Protein AF-A0A160PQQ0-F1 (afdb_monomer_lite)

pLDDT: mean 79.33, std 16.87, range [39.38, 95.25]

Foldseek 3Di:
DPDPPVVVVVVVCVPPPLNVLLVVQCVVCPQQFDSVVLVVLLVVLLVVCPPPPDPCSSVVSSVNSVVVVVVVSVVPDVVGGDD

Structure (mmCIF, N/CA/C/O backbone):
data_AF-A0A160PQQ0-F1
#
_entry.id   AF-A0A160PQQ0-F1
#
loop_
_atom_site.group_PDB
_atom_site.id
_atom_site.type_symbol
_atom_site.label_atom_id
_atom_site.label_alt_id
_atom_site.label_comp_id
_atom_site.label_asym_id
_atom_site.label_entity_id
_atom_site.label_seq_id
_atom_site.pdbx_PDB_ins_code
_atom_site.Cartn_x
_atom_site.Cartn_y
_atom_site.Cartn_z
_atom_site.occupancy
_atom_site.B_iso_or_equiv
_atom_site.auth_seq_id
_atom_site.auth_comp_id
_atom_site.auth_asym_id
_atom_site.auth_atom_id
_atom_site.pdbx_PDB_model_num
ATOM 1 N N . MET A 1 1 ? 12.120 -23.857 23.049 1.00 39.38 1 MET A N 1
ATOM 2 C CA . MET A 1 1 ? 12.865 -23.781 21.776 1.00 39.38 1 MET A CA 1
ATOM 3 C C . MET A 1 1 ? 12.336 -22.571 21.021 1.00 39.38 1 MET A C 1
ATOM 5 O O . MET A 1 1 ? 11.226 -22.633 20.517 1.00 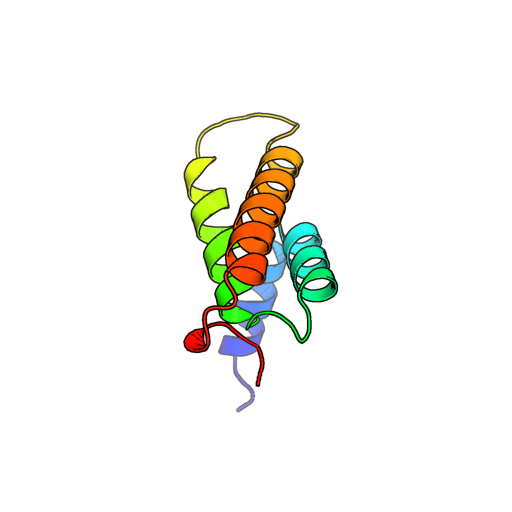39.38 1 MET A O 1
ATOM 9 N N . LYS A 1 2 ? 13.032 -21.430 21.087 1.00 44.25 2 LYS A N 1
ATOM 10 C CA . LYS A 1 2 ? 12.590 -20.176 20.457 1.00 44.25 2 LYS A CA 1
ATOM 11 C C . LYS A 1 2 ? 12.985 -20.204 18.977 1.00 44.25 2 LYS A C 1
ATOM 13 O O . LYS A 1 2 ? 14.128 -19.946 1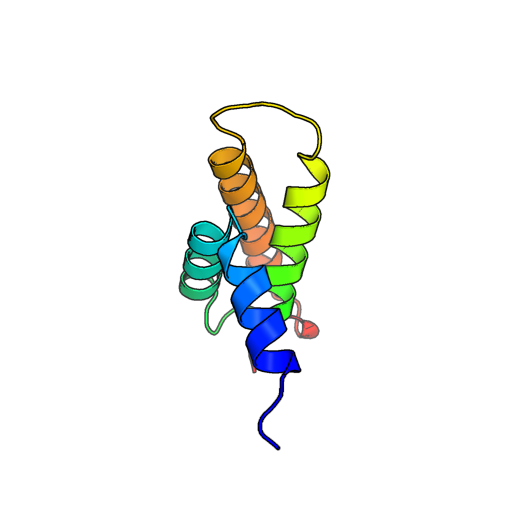8.641 1.00 44.25 2 LYS A O 1
ATOM 18 N N . ASN A 1 3 ? 12.027 -20.650 18.171 1.00 49.59 3 ASN A N 1
ATOM 19 C CA . ASN A 1 3 ? 11.766 -20.351 16.763 1.00 49.59 3 ASN A CA 1
ATOM 20 C C . ASN A 1 3 ? 12.954 -19.955 15.871 1.00 49.59 3 ASN A C 1
ATOM 22 O O . ASN A 1 3 ? 13.141 -18.789 15.541 1.00 49.59 3 ASN A O 1
ATOM 26 N N . ILE A 1 4 ? 13.615 -20.967 15.310 1.00 52.53 4 ILE A N 1
ATOM 27 C CA . ILE A 1 4 ? 14.425 -20.842 14.084 1.00 52.53 4 ILE A CA 1
ATOM 28 C C . ILE A 1 4 ? 13.600 -20.189 12.946 1.00 52.53 4 ILE A C 1
ATOM 30 O O . ILE A 1 4 ? 14.145 -19.484 12.109 1.00 52.53 4 ILE A O 1
ATOM 34 N N . HIS A 1 5 ? 12.270 -20.347 12.956 1.00 49.53 5 HIS A N 1
ATOM 35 C CA . HIS A 1 5 ? 11.345 -19.675 12.033 1.00 49.53 5 HIS A CA 1
ATOM 36 C C . HIS A 1 5 ? 11.338 -18.140 12.154 1.00 49.53 5 HIS A C 1
ATOM 38 O O . HIS A 1 5 ? 11.273 -17.458 11.135 1.00 49.53 5 HIS A O 1
ATOM 44 N N . ASP A 1 6 ? 11.442 -17.588 13.369 1.00 50.16 6 ASP A N 1
ATOM 45 C CA . ASP A 1 6 ? 11.507 -16.131 13.564 1.00 50.16 6 ASP A CA 1
ATOM 46 C C . ASP A 1 6 ? 12.849 -15.576 13.067 1.00 50.16 6 ASP A C 1
ATOM 48 O O . ASP A 1 6 ? 12.922 -14.464 12.546 1.00 50.16 6 ASP A O 1
ATOM 52 N N . GLU A 1 7 ? 13.913 -16.371 13.186 1.00 41.69 7 GLU A N 1
ATOM 53 C CA . GLU A 1 7 ? 15.258 -16.018 12.736 1.00 41.69 7 GLU A CA 1
ATOM 54 C C . GLU A 1 7 ? 15.385 -16.094 11.206 1.00 41.69 7 GLU A C 1
ATOM 56 O O . GLU A 1 7 ? 15.919 -15.169 10.597 1.00 41.69 7 GLU A O 1
ATOM 61 N N . ILE A 1 8 ? 14.790 -17.110 10.566 1.00 47.03 8 ILE A N 1
ATOM 62 C CA . ILE A 1 8 ? 14.676 -17.210 9.099 1.00 47.03 8 ILE A CA 1
ATOM 63 C C . ILE A 1 8 ? 13.839 -16.046 8.547 1.00 47.03 8 ILE A C 1
ATOM 65 O O . ILE A 1 8 ? 14.288 -15.352 7.637 1.00 47.03 8 ILE A O 1
ATOM 69 N N . SER A 1 9 ? 12.693 -15.738 9.166 1.00 51.22 9 SER A N 1
ATOM 70 C CA . SER A 1 9 ? 11.846 -14.600 8.776 1.00 51.22 9 SER A CA 1
ATOM 71 C C . SER A 1 9 ? 12.547 -13.241 8.956 1.00 51.22 9 SER A C 1
ATOM 73 O O . SER A 1 9 ? 12.254 -12.274 8.248 1.00 51.22 9 SER A O 1
ATOM 75 N N . ARG A 1 10 ? 13.500 -13.143 9.892 1.00 47.12 10 ARG A N 1
ATOM 76 C CA . ARG A 1 10 ? 14.329 -11.947 10.107 1.00 47.12 10 ARG A CA 1
ATOM 77 C C . ARG A 1 10 ? 15.479 -11.837 9.098 1.00 47.12 10 ARG A C 1
ATOM 79 O O . ARG A 1 10 ? 15.807 -10.724 8.692 1.00 47.12 10 ARG A O 1
ATOM 86 N N . ILE A 1 11 ? 16.068 -12.959 8.683 1.00 44.62 11 ILE A N 1
ATOM 87 C CA . ILE A 1 11 ? 17.141 -13.014 7.677 1.00 44.62 11 ILE A CA 1
ATOM 88 C C . ILE A 1 11 ? 16.583 -12.765 6.265 1.00 44.62 11 ILE A C 1
ATOM 90 O O . ILE A 1 11 ? 17.188 -12.006 5.512 1.00 44.62 11 ILE A O 1
ATOM 94 N N . GLU A 1 12 ? 15.401 -13.286 5.923 1.00 48.12 12 GLU A N 1
ATOM 95 C CA . GLU A 1 12 ? 14.720 -12.957 4.657 1.00 48.12 12 GLU A CA 1
ATOM 96 C C . GLU A 1 12 ? 14.293 -11.482 4.599 1.00 48.12 12 GLU A C 1
ATOM 98 O O . GLU A 1 12 ? 14.481 -10.821 3.577 1.00 48.12 12 GLU A O 1
ATOM 103 N N . ARG A 1 13 ? 13.848 -10.904 5.726 1.00 50.38 13 ARG A N 1
ATOM 104 C CA . ARG A 1 13 ? 13.600 -9.454 5.839 1.00 50.38 13 ARG A CA 1
ATOM 105 C C . ARG A 1 13 ? 14.850 -8.591 5.638 1.00 50.38 13 ARG A C 1
ATOM 107 O O . ARG A 1 13 ? 14.717 -7.441 5.233 1.00 50.38 13 ARG A O 1
ATOM 114 N N . SER A 1 14 ? 16.056 -9.120 5.863 1.00 45.03 14 SER A N 1
ATOM 115 C CA . SER A 1 14 ? 17.310 -8.384 5.632 1.00 45.03 14 SER A CA 1
ATOM 116 C C . SER A 1 14 ? 17.621 -8.143 4.145 1.00 45.03 14 SER A C 1
ATOM 118 O O . SER A 1 14 ? 18.466 -7.300 3.848 1.00 45.03 14 SER A O 1
ATOM 120 N N . HIS A 1 15 ? 16.957 -8.848 3.221 1.00 55.81 15 HIS A N 1
ATOM 121 C CA . HIS A 1 15 ? 17.054 -8.631 1.770 1.00 55.81 15 HIS A CA 1
ATOM 122 C C . HIS A 1 15 ? 15.768 -8.064 1.150 1.00 55.81 15 HIS A C 1
ATOM 124 O O . HIS A 1 15 ? 15.691 -7.923 -0.074 1.00 55.81 15 HIS A O 1
ATOM 130 N N . ASP A 1 16 ? 14.777 -7.680 1.963 1.00 74.50 16 ASP A N 1
ATOM 131 C CA . ASP A 1 16 ? 13.594 -6.988 1.459 1.00 74.50 16 ASP A CA 1
ATOM 132 C C . ASP A 1 16 ? 13.983 -5.558 1.040 1.00 74.50 16 ASP A C 1
ATOM 134 O O . ASP A 1 16 ? 13.992 -4.609 1.826 1.00 74.50 16 ASP A O 1
ATOM 138 N N . TYR A 1 17 ? 14.328 -5.381 -0.238 1.00 81.50 17 TYR A N 1
ATOM 139 C CA . TYR A 1 17 ? 14.647 -4.070 -0.814 1.00 81.50 17 TYR A CA 1
ATOM 140 C C . TYR A 1 17 ? 13.462 -3.081 -0.729 1.00 81.50 17 TYR A C 1
ATOM 142 O O . TYR A 1 17 ? 13.651 -1.858 -0.865 1.00 81.50 17 TYR A O 1
ATOM 150 N N . LEU A 1 18 ? 12.252 -3.598 -0.479 1.00 89.44 18 LEU A N 1
ATOM 151 C CA . LEU A 1 18 ? 11.025 -2.850 -0.234 1.00 89.44 18 LEU A CA 1
ATOM 152 C C . LEU A 1 18 ? 10.728 -2.650 1.253 1.00 89.44 18 LEU A C 1
ATOM 154 O O . LEU A 1 18 ? 9.743 -1.982 1.545 1.00 89.44 18 LEU A O 1
ATOM 158 N N . TRP A 1 19 ? 11.580 -3.096 2.182 1.00 90.31 19 TRP A N 1
ATOM 159 C CA . TRP A 1 19 ? 11.341 -2.968 3.625 1.00 90.31 19 TRP A CA 1
ATOM 160 C C . TRP A 1 19 ? 10.949 -1.543 4.037 1.00 90.31 19 TRP A C 1
ATOM 162 O O . TRP A 1 19 ? 9.943 -1.339 4.705 1.00 90.31 19 TRP A O 1
ATOM 172 N N . SER A 1 20 ? 11.671 -0.527 3.549 1.00 90.19 20 SER A N 1
ATOM 173 C CA . SER A 1 20 ? 11.343 0.870 3.871 1.00 90.19 20 SER A CA 1
ATOM 174 C C . SER A 1 20 ? 9.977 1.316 3.331 1.00 90.19 20 SER A C 1
ATOM 176 O O . SER A 1 20 ? 9.352 2.194 3.909 1.00 90.19 20 SER A O 1
ATOM 178 N N . VAL A 1 21 ? 9.536 0.753 2.201 1.00 91.62 21 VAL A N 1
ATOM 179 C CA . VAL A 1 21 ? 8.205 1.010 1.631 1.00 91.62 21 VAL A CA 1
ATOM 180 C C . VAL A 1 21 ? 7.154 0.288 2.463 1.00 91.62 21 VAL A C 1
ATOM 182 O O . VAL A 1 21 ? 6.126 0.871 2.772 1.00 91.62 21 VAL A O 1
ATOM 185 N N . ARG A 1 22 ? 7.427 -0.953 2.874 1.00 93.69 22 ARG A N 1
ATOM 186 C CA . ARG A 1 22 ? 6.545 -1.744 3.733 1.00 93.69 22 ARG A CA 1
ATOM 187 C C . ARG A 1 22 ? 6.267 -1.028 5.055 1.00 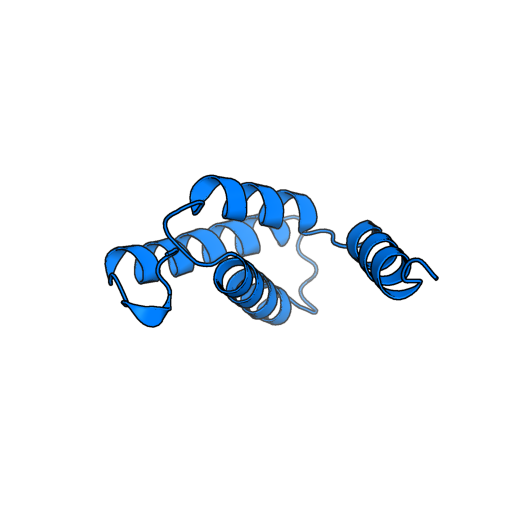93.69 22 ARG A C 1
ATOM 189 O O . ARG A 1 22 ? 5.106 -0.816 5.386 1.00 93.69 22 ARG A O 1
ATOM 196 N N . GLU A 1 23 ? 7.308 -0.578 5.752 1.00 92.94 23 GLU A N 1
ATOM 197 C CA . GLU A 1 23 ? 7.179 0.175 7.010 1.00 92.94 23 GLU A CA 1
ATOM 198 C C . GLU A 1 23 ? 6.387 1.478 6.831 1.00 92.94 23 GLU A C 1
ATOM 200 O O . GLU A 1 23 ? 5.498 1.784 7.623 1.00 92.94 23 GLU A O 1
ATOM 205 N N . ASP A 1 24 ? 6.669 2.236 5.768 1.00 93.19 24 ASP A N 1
ATOM 206 C CA . ASP A 1 24 ? 5.945 3.472 5.466 1.00 93.19 24 ASP A CA 1
ATOM 207 C C . ASP A 1 24 ? 4.457 3.212 5.167 1.00 93.19 24 ASP A C 1
ATOM 209 O O . ASP A 1 24 ? 3.590 3.936 5.661 1.00 93.19 24 ASP A O 1
ATOM 213 N N . LEU A 1 25 ? 4.132 2.152 4.421 1.00 93.94 25 LEU A N 1
ATOM 214 C CA . LEU A 1 25 ? 2.745 1.773 4.159 1.00 93.94 25 LEU A CA 1
ATOM 215 C C . LEU A 1 25 ? 2.028 1.341 5.441 1.00 93.94 25 LEU A C 1
ATOM 217 O O . LEU A 1 25 ? 0.911 1.803 5.680 1.00 93.94 25 LEU A O 1
ATOM 221 N N . HIS A 1 26 ? 2.661 0.525 6.288 1.00 94.31 26 HIS A N 1
ATOM 222 C CA . HIS A 1 26 ? 2.090 0.163 7.589 1.00 94.31 26 HIS A CA 1
ATOM 223 C C . HIS A 1 26 ? 1.828 1.405 8.434 1.00 94.31 26 HIS A C 1
ATOM 225 O O . HIS A 1 26 ? 0.710 1.578 8.898 1.00 94.31 26 HIS A O 1
ATOM 231 N N . ALA A 1 27 ? 2.778 2.337 8.532 1.00 93.56 27 ALA A N 1
ATOM 232 C CA . ALA A 1 27 ? 2.577 3.584 9.271 1.00 93.56 27 ALA A CA 1
ATOM 233 C C . ALA A 1 27 ? 1.436 4.455 8.697 1.00 93.56 27 ALA A C 1
ATOM 235 O O . ALA A 1 27 ? 0.675 5.068 9.445 1.00 93.56 27 ALA A O 1
ATOM 236 N N . ARG A 1 28 ? 1.280 4.520 7.367 1.00 93.06 28 ARG A N 1
ATOM 237 C CA . ARG A 1 28 ? 0.233 5.329 6.702 1.00 93.06 28 ARG A CA 1
ATOM 238 C C . ARG A 1 28 ? -1.176 4.745 6.850 1.00 93.06 28 ARG A C 1
ATOM 240 O O . ARG A 1 28 ? -2.159 5.503 6.866 1.00 93.06 28 ARG A O 1
ATOM 247 N N . PHE A 1 29 ? -1.280 3.418 6.883 1.00 92.19 29 PHE A N 1
ATOM 248 C CA . PHE A 1 29 ? -2.543 2.677 6.911 1.00 92.19 29 PHE A CA 1
ATOM 249 C C . PHE A 1 29 ? -2.823 1.989 8.250 1.00 92.19 29 PHE A C 1
ATOM 251 O O . PHE A 1 29 ? -3.834 1.288 8.359 1.00 92.19 29 PHE A O 1
ATOM 258 N N . ASP A 1 30 ? -1.995 2.244 9.262 1.00 88.94 30 ASP A N 1
ATOM 259 C CA . ASP A 1 30 ? -2.198 1.762 10.622 1.00 88.94 30 ASP A CA 1
ATOM 260 C C . ASP A 1 30 ? -3.594 2.137 11.132 1.00 88.94 30 ASP A C 1
ATOM 262 O O . ASP A 1 30 ? -4.109 3.234 10.876 1.00 88.94 30 ASP A O 1
ATOM 266 N N . GLY A 1 31 ? -4.259 1.175 11.769 1.00 84.50 31 GLY A N 1
ATOM 267 C CA . GLY A 1 31 ? -5.642 1.306 12.232 1.00 84.50 31 GLY A CA 1
ATOM 268 C C . GLY A 1 31 ? -6.708 1.495 11.137 1.00 84.50 31 GLY A C 1
ATOM 269 O O . GLY A 1 31 ? -7.888 1.603 11.459 1.00 84.50 31 GLY A O 1
ATOM 270 N N . LYS A 1 32 ? -6.348 1.528 9.845 1.00 88.69 32 LYS A N 1
ATOM 271 C CA . LYS A 1 32 ? -7.304 1.645 8.723 1.00 88.69 32 LYS A CA 1
ATOM 272 C C . LYS A 1 32 ? -7.455 0.343 7.959 1.00 88.69 32 LYS A C 1
ATOM 274 O O . LYS A 1 32 ? -8.569 -0.022 7.598 1.00 88.69 32 LYS A O 1
ATOM 279 N N . LEU A 1 33 ? -6.342 -0.331 7.688 1.00 89.75 33 LEU A N 1
ATOM 280 C CA . LEU A 1 33 ? -6.296 -1.593 6.958 1.00 89.75 33 LEU A CA 1
ATOM 281 C C . LEU A 1 33 ? -5.510 -2.626 7.762 1.00 89.75 33 LEU A C 1
ATOM 283 O O . LEU A 1 33 ? -4.600 -2.282 8.512 1.00 89.75 33 LEU A O 1
ATOM 287 N N . LYS A 1 34 ? -5.840 -3.906 7.591 1.00 89.00 34 LYS A N 1
ATOM 288 C CA . LYS A 1 34 ? -5.074 -4.993 8.213 1.00 89.00 34 LYS A CA 1
ATOM 289 C C . LYS A 1 34 ? -3.658 -5.062 7.630 1.00 89.00 34 LYS A C 1
ATOM 291 O O . LYS A 1 34 ? -3.498 -5.037 6.411 1.00 89.00 34 LYS A O 1
ATOM 296 N N . ALA A 1 35 ? -2.654 -5.248 8.488 1.00 87.25 35 ALA A N 1
ATOM 297 C CA . ALA A 1 35 ? -1.243 -5.330 8.092 1.00 87.25 35 ALA A CA 1
ATOM 298 C C . ALA A 1 35 ? -0.997 -6.362 6.971 1.00 87.25 35 ALA A C 1
ATOM 300 O O . ALA A 1 35 ? -0.453 -6.026 5.925 1.00 87.25 35 ALA A O 1
ATOM 301 N N . HIS A 1 36 ? -1.523 -7.582 7.110 1.00 88.19 36 HIS A N 1
ATOM 302 C CA . HIS A 1 36 ? -1.365 -8.618 6.080 1.00 88.19 36 HIS A CA 1
ATOM 303 C C . HIS A 1 36 ? -1.946 -8.223 4.713 1.00 88.19 36 HIS A C 1
ATOM 305 O O . HIS A 1 36 ? -1.473 -8.693 3.681 1.00 88.19 36 HIS A O 1
ATOM 311 N N . PHE A 1 37 ? -2.979 -7.374 4.685 1.00 90.44 37 PHE A N 1
ATOM 312 C CA . PHE A 1 37 ? -3.545 -6.881 3.434 1.00 90.44 37 PHE A CA 1
ATOM 313 C C . PHE A 1 37 ? -2.618 -5.848 2.785 1.00 90.44 37 PHE A C 1
ATOM 315 O O . PHE A 1 37 ? -2.399 -5.902 1.578 1.00 90.44 37 PHE A O 1
ATOM 322 N N . VAL A 1 38 ? -2.035 -4.949 3.586 1.00 91.50 38 VAL A N 1
ATOM 323 C CA . VAL A 1 38 ? -1.008 -3.999 3.131 1.00 91.50 38 VAL A CA 1
ATOM 324 C C . VAL A 1 38 ? 0.183 -4.746 2.525 1.00 91.50 38 VAL A C 1
ATOM 326 O O . VAL A 1 38 ? 0.603 -4.414 1.416 1.00 91.50 38 VAL A O 1
ATOM 329 N N . ASP A 1 39 ? 0.658 -5.793 3.203 1.00 91.69 39 ASP A N 1
ATOM 330 C CA . ASP A 1 39 ? 1.744 -6.648 2.720 1.00 91.69 39 ASP A CA 1
ATOM 331 C C . ASP A 1 39 ? 1.382 -7.342 1.400 1.00 91.69 39 ASP A C 1
ATOM 333 O O . ASP A 1 39 ? 2.120 -7.221 0.426 1.00 91.69 39 ASP A O 1
ATOM 337 N N . SER A 1 40 ? 0.200 -7.966 1.329 1.00 90.88 40 SER A N 1
ATOM 338 C CA . SER A 1 40 ? -0.268 -8.665 0.121 1.00 90.88 40 SER A CA 1
ATOM 339 C C . SER A 1 40 ? -0.355 -7.739 -1.099 1.00 90.88 40 SER A C 1
ATOM 341 O O . SER A 1 40 ? -0.032 -8.141 -2.216 1.00 90.88 40 SER A O 1
ATOM 343 N N . VAL A 1 41 ? -0.793 -6.488 -0.907 1.00 93.88 41 VAL A N 1
ATOM 344 C CA . VAL A 1 41 ? -0.851 -5.494 -1.992 1.00 93.88 41 VAL A CA 1
ATOM 345 C C . VAL A 1 41 ? 0.551 -5.086 -2.438 1.00 93.88 41 VAL A C 1
ATOM 347 O O . VAL A 1 41 ? 0.796 -4.983 -3.640 1.00 93.88 41 VAL A O 1
ATOM 350 N N . LEU A 1 42 ? 1.470 -4.857 -1.497 1.00 93.56 42 LEU A N 1
ATOM 351 C CA . LEU A 1 42 ? 2.852 -4.511 -1.822 1.00 93.56 42 LEU A CA 1
ATOM 352 C C . LEU A 1 42 ? 3.538 -5.633 -2.612 1.00 93.56 42 LEU A C 1
ATOM 354 O O . LEU A 1 42 ? 4.159 -5.348 -3.637 1.00 93.56 42 LEU A O 1
ATOM 358 N N . ASP A 1 43 ? 3.374 -6.882 -2.178 1.00 91.25 43 ASP A N 1
ATOM 359 C CA . ASP A 1 43 ? 3.985 -8.056 -2.808 1.00 91.25 43 ASP A CA 1
ATOM 360 C C . ASP A 1 43 ? 3.430 -8.278 -4.222 1.00 91.25 43 ASP A C 1
ATOM 362 O O . ASP A 1 43 ? 4.195 -8.340 -5.185 1.00 91.25 43 ASP A O 1
ATOM 366 N N . SER A 1 44 ? 2.102 -8.246 -4.386 1.00 91.19 44 SER A N 1
ATOM 367 C CA . SER A 1 44 ? 1.453 -8.384 -5.698 1.00 91.19 44 SER A CA 1
ATOM 368 C C . SER A 1 44 ? 1.890 -7.301 -6.694 1.00 91.19 44 SER A C 1
ATOM 370 O O . SER A 1 44 ? 2.088 -7.561 -7.884 1.00 91.19 44 SER A O 1
ATOM 372 N N . ILE A 1 45 ? 2.080 -6.066 -6.224 1.00 91.44 45 ILE A N 1
ATOM 373 C CA . ILE A 1 45 ? 2.600 -4.992 -7.071 1.00 91.44 45 ILE A CA 1
ATOM 374 C C . ILE A 1 45 ? 4.063 -5.259 -7.405 1.00 91.44 45 ILE A C 1
ATOM 376 O O . ILE A 1 45 ? 4.437 -5.118 -8.566 1.00 91.44 45 ILE A O 1
ATOM 380 N N . ALA A 1 46 ? 4.889 -5.637 -6.428 1.00 89.56 46 ALA A N 1
ATOM 381 C CA . ALA A 1 46 ? 6.312 -5.889 -6.621 1.00 89.56 46 ALA A CA 1
ATOM 382 C C . ALA A 1 46 ? 6.591 -6.983 -7.666 1.00 89.56 46 ALA A C 1
ATOM 384 O O . ALA A 1 46 ? 7.496 -6.790 -8.494 1.00 89.56 46 ALA A O 1
ATOM 385 N N . GLU A 1 47 ? 5.786 -8.052 -7.668 1.00 87.62 47 GLU A N 1
ATOM 386 C CA . GLU A 1 47 ? 5.777 -9.127 -8.672 1.00 87.62 47 GLU A CA 1
ATOM 387 C C . GLU A 1 47 ? 5.579 -8.573 -10.091 1.00 87.62 47 GLU A C 1
ATOM 389 O O . GLU A 1 47 ? 6.335 -8.889 -11.008 1.00 87.62 47 GLU A O 1
ATOM 394 N N . GLY A 1 48 ? 4.644 -7.633 -10.275 1.00 84.06 48 GLY A N 1
ATOM 395 C CA . GLY A 1 48 ? 4.389 -6.982 -11.569 1.00 84.06 48 GLY A CA 1
ATOM 396 C C . GLY A 1 48 ? 5.554 -6.140 -12.117 1.00 84.06 48 GLY A C 1
ATOM 397 O O . GLY A 1 48 ? 5.534 -5.730 -13.282 1.00 84.06 48 GLY A O 1
ATOM 398 N N . TYR A 1 49 ? 6.574 -5.875 -11.295 1.00 81.00 49 TYR A N 1
ATOM 399 C CA . TYR A 1 49 ? 7.801 -5.183 -11.692 1.00 81.00 49 TYR A CA 1
ATOM 400 C C . TYR A 1 49 ? 9.030 -6.105 -11.756 1.00 81.00 49 TYR A C 1
ATOM 402 O O . TYR A 1 49 ? 10.130 -5.609 -12.027 1.00 81.00 49 TYR A O 1
ATOM 410 N N . GLU A 1 50 ? 8.892 -7.414 -11.521 1.00 68.88 50 GLU A N 1
ATOM 411 C CA . GLU A 1 50 ? 9.999 -8.355 -11.712 1.00 68.88 50 GLU A CA 1
ATOM 412 C C . GLU A 1 50 ? 10.493 -8.354 -13.168 1.00 68.88 50 GLU A C 1
ATOM 414 O O . GLU A 1 50 ? 9.734 -8.177 -14.119 1.00 68.88 50 GLU A O 1
ATOM 419 N N . GLY A 1 51 ? 11.814 -8.443 -13.347 1.00 66.75 51 GLY A N 1
ATOM 420 C CA . GLY A 1 51 ? 12.462 -8.398 -14.664 1.00 66.75 51 GLY A CA 1
ATOM 421 C C . GLY A 1 51 ? 12.628 -7.004 -15.289 1.00 66.75 51 GLY A C 1
ATOM 422 O O . GLY A 1 51 ? 13.336 -6.870 -16.286 1.00 66.75 51 GLY A O 1
ATOM 423 N N . ARG A 1 52 ? 12.057 -5.936 -14.710 1.00 64.62 52 ARG A N 1
ATOM 424 C CA . ARG A 1 52 ? 12.258 -4.558 -15.198 1.00 64.62 52 ARG A CA 1
ATOM 425 C C . ARG A 1 52 ? 13.403 -3.878 -14.445 1.00 64.62 52 ARG A C 1
ATOM 427 O O . ARG A 1 52 ? 13.223 -3.392 -13.328 1.00 64.62 52 ARG A O 1
ATOM 434 N N . ILE A 1 53 ? 14.580 -3.793 -15.069 1.00 60.16 53 ILE A N 1
ATOM 435 C CA . ILE A 1 53 ? 15.708 -3.018 -14.529 1.00 60.16 53 ILE A CA 1
ATOM 436 C C . ILE A 1 53 ? 15.402 -1.526 -14.713 1.00 60.16 53 ILE A C 1
ATOM 438 O O . ILE A 1 53 ? 15.611 -0.951 -15.778 1.00 60.16 53 ILE A O 1
ATOM 442 N N . ASN A 1 54 ? 14.873 -0.889 -13.669 1.00 70.81 54 ASN A N 1
ATOM 443 C CA . ASN A 1 54 ? 14.674 0.556 -13.618 1.00 70.81 54 ASN A CA 1
ATOM 444 C C . ASN A 1 54 ? 15.118 1.085 -12.251 1.00 70.81 54 ASN A C 1
ATOM 446 O O . ASN A 1 54 ? 14.637 0.623 -11.216 1.00 70.81 54 ASN A O 1
ATOM 450 N N . ARG A 1 55 ? 15.988 2.102 -12.247 1.00 76.31 55 ARG A N 1
ATOM 451 C CA . ARG A 1 55 ? 16.482 2.776 -11.031 1.00 76.31 55 ARG A CA 1
ATOM 452 C C . ARG A 1 55 ? 15.366 3.347 -10.146 1.00 76.31 55 ARG A C 1
ATOM 454 O O . ARG A 1 55 ? 15.570 3.576 -8.962 1.00 76.31 55 ARG A O 1
ATOM 461 N N . PHE A 1 56 ? 14.186 3.572 -10.721 1.00 81.12 56 PHE A N 1
ATOM 462 C CA . PHE A 1 56 ? 13.010 4.106 -10.040 1.00 81.12 56 PHE A CA 1
ATOM 463 C C . PHE A 1 56 ? 11.961 3.045 -9.694 1.00 81.12 56 PHE A C 1
ATOM 465 O O . PHE A 1 56 ? 10.869 3.402 -9.255 1.00 81.12 56 PHE A O 1
ATOM 472 N N . ARG A 1 57 ? 12.257 1.747 -9.870 1.00 86.06 57 ARG A N 1
ATOM 473 C CA . ARG A 1 57 ? 11.314 0.645 -9.604 1.00 86.06 57 ARG A CA 1
ATOM 474 C C . ARG A 1 57 ? 10.651 0.779 -8.232 1.00 86.06 57 ARG A C 1
ATOM 476 O O . ARG A 1 57 ? 9.431 0.724 -8.140 1.00 86.06 57 ARG A O 1
ATOM 483 N N . LYS A 1 58 ? 11.446 1.046 -7.195 1.00 87.94 58 LYS A N 1
ATOM 484 C CA . LYS A 1 58 ? 10.967 1.228 -5.819 1.00 87.94 58 LYS A CA 1
ATOM 485 C C . LYS A 1 58 ? 9.924 2.348 -5.689 1.00 87.94 58 LYS A C 1
ATOM 487 O O . LYS A 1 58 ? 8.900 2.145 -5.052 1.00 87.94 58 LYS A O 1
ATOM 492 N N . ILE A 1 59 ? 10.147 3.485 -6.352 1.00 88.88 59 ILE A N 1
ATOM 493 C CA . ILE A 1 59 ? 9.228 4.637 -6.332 1.00 88.88 59 ILE A CA 1
ATOM 494 C C . ILE A 1 59 ? 7.911 4.295 -7.036 1.00 88.88 59 ILE A C 1
ATOM 496 O O . ILE A 1 59 ? 6.836 4.654 -6.560 1.00 88.88 59 ILE A O 1
ATOM 500 N N . PHE A 1 60 ? 7.975 3.593 -8.170 1.00 90.19 60 PHE A N 1
ATOM 501 C CA . PHE A 1 60 ? 6.768 3.175 -8.883 1.00 90.19 60 PHE A CA 1
ATOM 502 C C . PHE A 1 60 ? 5.952 2.154 -8.089 1.00 90.19 60 PHE A C 1
ATOM 504 O O . PHE A 1 60 ? 4.728 2.278 -8.043 1.00 90.19 60 PHE A O 1
ATOM 511 N N . ILE A 1 61 ? 6.620 1.198 -7.437 1.00 91.50 61 ILE A N 1
ATOM 512 C CA . ILE A 1 61 ? 5.980 0.228 -6.543 1.00 91.50 61 ILE A CA 1
ATOM 513 C C . ILE A 1 61 ? 5.284 0.955 -5.389 1.00 91.50 61 ILE A C 1
ATOM 515 O O . ILE A 1 61 ? 4.086 0.763 -5.204 1.00 91.50 61 ILE A O 1
ATOM 519 N N . GLU A 1 62 ? 5.985 1.847 -4.678 1.00 93.06 62 GLU A N 1
ATOM 520 C CA . GLU A 1 62 ? 5.392 2.629 -3.583 1.00 93.06 62 GLU A CA 1
ATOM 521 C C . GLU A 1 62 ? 4.169 3.416 -4.065 1.00 93.06 62 GLU A C 1
ATOM 523 O O . GLU A 1 62 ? 3.086 3.303 -3.492 1.00 93.06 62 GLU A O 1
ATOM 528 N N . LYS A 1 63 ? 4.307 4.185 -5.152 1.00 93.62 63 LYS A N 1
ATOM 529 C CA . LYS A 1 63 ? 3.219 5.022 -5.672 1.00 93.62 63 LYS A CA 1
ATOM 530 C C . LYS A 1 63 ? 1.981 4.191 -6.013 1.00 93.62 63 LYS A C 1
ATOM 532 O O . LYS A 1 63 ? 0.864 4.600 -5.693 1.00 93.62 63 LYS A O 1
ATOM 537 N N . ARG A 1 64 ? 2.179 3.033 -6.649 1.00 93.75 64 ARG A N 1
ATOM 538 C CA . ARG A 1 64 ? 1.098 2.119 -7.031 1.00 93.75 64 ARG A CA 1
ATOM 539 C C . ARG A 1 64 ? 0.438 1.490 -5.801 1.00 93.75 64 ARG A C 1
ATOM 541 O O . ARG A 1 64 ? -0.787 1.437 -5.742 1.00 93.75 64 ARG A O 1
ATOM 548 N N . ALA A 1 65 ? 1.231 1.085 -4.809 1.00 94.50 65 ALA A N 1
ATOM 549 C CA . ALA A 1 65 ? 0.727 0.505 -3.567 1.00 94.50 65 ALA A CA 1
ATOM 550 C C . ALA A 1 65 ? -0.120 1.513 -2.789 1.00 94.50 65 ALA A C 1
ATOM 552 O O . ALA A 1 65 ? -1.240 1.204 -2.389 1.00 94.50 65 ALA A O 1
ATOM 553 N N . VAL A 1 66 ? 0.353 2.755 -2.665 1.00 95.25 66 VAL A N 1
ATOM 554 C CA . VAL A 1 66 ? -0.404 3.838 -2.023 1.00 95.25 66 VAL A CA 1
ATOM 555 C C . VAL A 1 66 ? -1.724 4.105 -2.747 1.00 95.25 66 VAL A C 1
ATOM 557 O O . VAL A 1 66 ? -2.755 4.247 -2.094 1.00 95.25 66 VAL A O 1
ATOM 560 N N . GLU A 1 67 ? -1.714 4.188 -4.078 1.00 95.19 67 GLU A N 1
ATOM 561 C CA . GLU A 1 67 ? -2.916 4.424 -4.889 1.00 95.19 67 GLU A CA 1
ATOM 562 C C . GLU A 1 67 ? -3.970 3.327 -4.674 1.00 95.19 67 GLU A C 1
ATOM 564 O O . GLU A 1 67 ? -5.141 3.620 -4.401 1.00 95.19 67 GLU A O 1
ATOM 569 N N . GLN A 1 68 ? -3.548 2.063 -4.731 1.00 94.00 68 GLN A N 1
ATOM 570 C CA . GLN A 1 68 ? -4.438 0.921 -4.559 1.00 94.00 68 GLN A CA 1
ATOM 571 C C . GLN A 1 68 ? -4.985 0.840 -3.129 1.00 94.00 68 GLN A C 1
ATOM 573 O O . GLN A 1 68 ? -6.199 0.746 -2.942 1.00 94.00 68 GLN A O 1
ATOM 578 N N . LEU A 1 69 ? -4.126 0.971 -2.114 1.00 93.50 69 LEU A N 1
ATOM 579 C CA . LEU A 1 69 ? -4.538 0.950 -0.709 1.00 93.50 69 LEU A CA 1
ATOM 580 C C . LEU A 1 69 ? -5.473 2.116 -0.362 1.00 93.50 69 LEU A C 1
ATOM 582 O O . LEU A 1 69 ? -6.444 1.923 0.365 1.00 93.50 69 LEU A O 1
ATOM 586 N N . ARG A 1 70 ? -5.254 3.315 -0.923 1.00 93.25 70 ARG A N 1
ATOM 587 C CA . ARG A 1 70 ? -6.177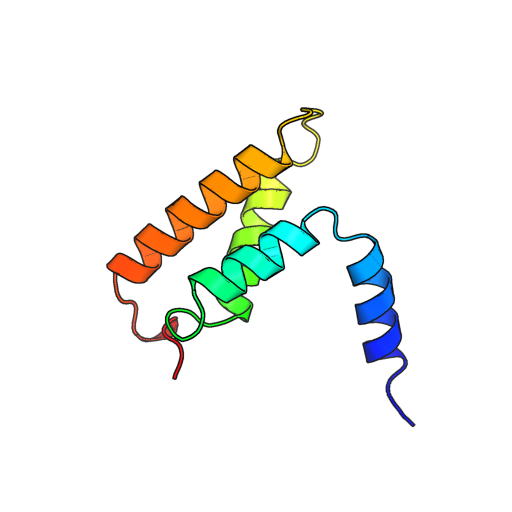 4.456 -0.760 1.00 93.25 70 ARG A CA 1
ATOM 588 C C . ARG A 1 70 ? -7.540 4.185 -1.379 1.00 93.25 70 ARG A C 1
ATOM 590 O O . ARG A 1 70 ? -8.549 4.488 -0.749 1.00 93.25 70 ARG A O 1
ATOM 597 N N . THR A 1 71 ? -7.573 3.616 -2.580 1.00 92.19 71 THR A N 1
ATOM 598 C CA . THR A 1 71 ? -8.825 3.274 -3.273 1.00 92.19 71 THR A CA 1
ATOM 599 C C . THR A 1 71 ? -9.635 2.257 -2.466 1.00 92.19 71 THR A C 1
ATOM 601 O O . THR A 1 71 ? -10.843 2.416 -2.274 1.00 92.19 71 THR A O 1
ATOM 604 N N . VAL A 1 72 ? -8.957 1.246 -1.920 1.00 88.88 72 VAL A N 1
ATOM 605 C CA . VAL A 1 72 ? -9.575 0.233 -1.058 1.00 88.88 72 VAL A CA 1
ATOM 606 C C . VAL A 1 72 ? -10.053 0.847 0.258 1.00 88.88 72 VAL A C 1
ATOM 608 O O . VAL A 1 72 ? -11.209 0.660 0.626 1.00 88.88 72 VAL A O 1
ATOM 611 N N . ALA A 1 73 ? -9.221 1.641 0.935 1.00 87.25 73 ALA A N 1
ATOM 612 C CA . ALA A 1 73 ? -9.601 2.315 2.176 1.00 87.25 73 ALA A CA 1
ATOM 613 C C . ALA A 1 73 ? -10.806 3.256 1.983 1.00 87.25 73 ALA A C 1
ATOM 615 O O . ALA A 1 73 ? -11.697 3.302 2.832 1.00 87.25 73 ALA A O 1
ATOM 616 N N . ALA A 1 74 ? -10.875 3.964 0.851 1.00 87.81 74 ALA A N 1
ATOM 617 C CA . ALA A 1 74 ? -12.006 4.824 0.501 1.00 87.81 74 ALA A CA 1
ATOM 618 C C . ALA A 1 74 ? -13.306 4.030 0.289 1.00 87.81 74 ALA A C 1
ATOM 620 O O . ALA A 1 74 ? -14.382 4.511 0.637 1.00 87.81 74 ALA A O 1
ATOM 621 N N . SER A 1 75 ? -13.200 2.798 -0.214 1.00 84.81 75 SER A N 1
ATOM 622 C CA . SER A 1 75 ? -14.341 1.906 -0.454 1.00 84.81 75 SER A CA 1
ATOM 623 C C . SER A 1 75 ? -14.881 1.240 0.824 1.00 84.81 75 SER A C 1
ATOM 625 O O . SER A 1 75 ? -15.903 0.563 0.767 1.00 84.81 75 SER A O 1
ATOM 627 N N . ARG A 1 76 ? -14.205 1.413 1.975 1.00 76.69 76 ARG A N 1
ATOM 628 C CA . ARG A 1 76 ? -14.568 0.867 3.304 1.00 76.69 76 ARG A CA 1
ATOM 629 C C . ARG A 1 76 ? -15.045 -0.604 3.318 1.00 76.69 76 ARG A C 1
ATOM 631 O O . ARG A 1 76 ? -16.069 -0.906 3.934 1.00 76.69 76 ARG A O 1
ATOM 638 N N . PRO A 1 77 ? -14.330 -1.549 2.687 1.00 75.75 77 PRO A N 1
ATOM 639 C CA . PRO A 1 77 ? -14.693 -2.959 2.757 1.00 75.75 77 PRO A CA 1
ATOM 640 C C . PRO A 1 77 ? -14.508 -3.487 4.185 1.00 75.75 77 PRO A C 1
ATOM 642 O O . PRO A 1 77 ? -13.390 -3.573 4.690 1.00 75.75 77 PRO A O 1
ATOM 645 N N . SER A 1 78 ? -15.610 -3.878 4.826 1.00 75.88 78 SER A N 1
ATOM 646 C CA . SER A 1 78 ? -15.669 -4.276 6.241 1.00 75.88 78 SER A CA 1
ATOM 647 C C . SER A 1 78 ? -14.694 -5.393 6.635 1.00 75.88 78 SER A C 1
ATOM 649 O O . SER A 1 78 ? -14.206 -5.408 7.759 1.00 75.88 78 SER A O 1
ATOM 651 N N . HIS A 1 79 ? -14.353 -6.304 5.719 1.00 78.38 79 HI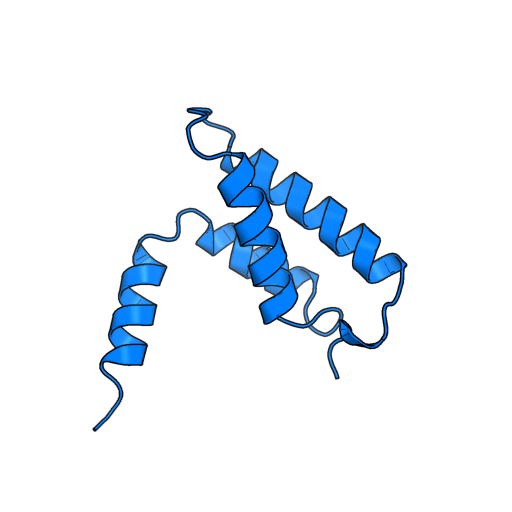S A N 1
ATOM 652 C CA . HIS A 1 79 ? -13.437 -7.416 5.993 1.00 78.38 79 HIS A CA 1
ATOM 653 C C . HIS A 1 79 ? -11.943 -7.033 5.969 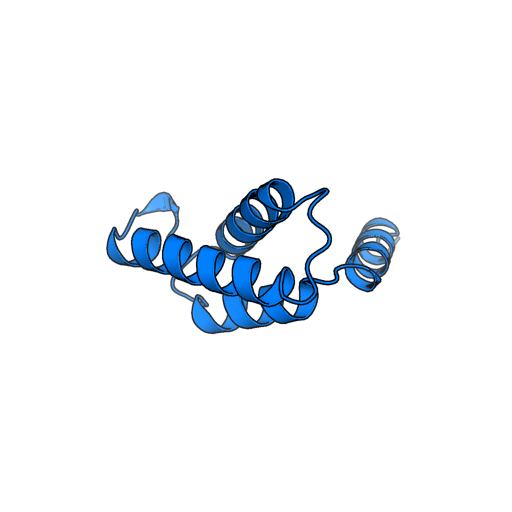1.00 78.38 79 HIS A C 1
ATOM 655 O O . HIS A 1 79 ? -11.120 -7.813 6.458 1.00 78.38 79 HIS A O 1
ATOM 661 N N . LEU A 1 80 ? -11.583 -5.859 5.432 1.00 79.38 80 LEU A N 1
ATOM 662 C CA . LEU A 1 80 ? -10.193 -5.375 5.335 1.00 79.38 80 LEU A CA 1
ATOM 663 C C . LEU A 1 80 ? -9.853 -4.287 6.351 1.00 79.38 80 LEU A C 1
ATOM 665 O O . LEU A 1 80 ? -8.680 -3.941 6.488 1.00 79.38 80 LEU A O 1
ATOM 669 N N . LEU A 1 81 ? -10.855 -3.756 7.050 1.00 78.00 81 LEU A N 1
ATOM 670 C CA . LEU A 1 81 ? -10.639 -2.776 8.105 1.00 78.00 81 LEU A CA 1
ATOM 671 C C . LEU A 1 81 ? -9.890 -3.418 9.276 1.00 78.00 81 LEU A C 1
ATOM 673 O O . LEU A 1 81 ? -10.094 -4.596 9.595 1.00 78.00 81 LEU A O 1
ATOM 677 N N . ALA A 1 82 ? -9.004 -2.641 9.891 1.00 73.12 82 ALA A N 1
ATOM 678 C CA . ALA A 1 82 ? -8.448 -3.001 11.187 1.00 73.12 82 ALA A CA 1
ATOM 679 C C . ALA A 1 82 ? -9.587 -3.030 12.226 1.00 73.12 82 ALA A C 1
ATOM 681 O O . ALA A 1 82 ? -10.521 -2.230 12.134 1.00 73.12 82 ALA A O 1
ATOM 682 N N . ALA A 1 83 ? -9.541 -4.013 13.127 1.00 61.22 83 ALA A N 1
ATOM 683 C CA . ALA A 1 83 ? -10.534 -4.200 14.185 1.00 61.22 83 ALA A CA 1
ATOM 684 C C . ALA A 1 83 ? -10.302 -3.229 15.346 1.00 61.22 83 ALA A C 1
ATOM 686 O O . ALA A 1 83 ? -9.115 -2.934 15.616 1.00 61.22 83 ALA A O 1
#

Sequence (83 aa):
MKNIHDEISRIERSHDYLWSVREDLHARFDGKLKAHFVDSVLDSIAEGYEGRINRFRKIFIEKRAVEQLRTVAASRPSHLLAA

Secondary structure (DSSP, 8-state):
---HHHHHHHHHHTT-TTHHHHHHHHHHHTTTS-HHHHHHHHHHHHHTTTT---TTHHHHHHHHHHHHHHHHHHT--TTTS--

Radius of gyration: 14.23 Å; chains: 1; bounding box: 33×29×37 Å

Organism: NCBI:txid2506452